Protein AF-A0A934B7T4-F1 (afdb_monomer_lite)

Foldseek 3Di:
DDDWDQDDPQKFFQWKAAPVLCVVQVHPVSCVVVVRIGGTGNPDTDDPRMDTDIDGDD

Radius of gyration: 12.13 Å; chains: 1; bounding box: 32×16×30 Å

Secondary structure (DSSP, 8-state):
----PPPPTTEEEEEEEEHHHHHHHSSHHHHHHTT--BPP-TT--PPTTEEEEEEE--

Structure (mmCIF, N/CA/C/O backbone):
data_AF-A0A934B7T4-F1
#
_entry.id   AF-A0A934B7T4-F1
#
loop_
_atom_site.group_PDB
_atom_site.id
_atom_site.type_symbol
_atom_site.label_atom_id
_atom_site.label_alt_id
_atom_site.label_comp_id
_atom_site.label_asym_id
_atom_site.label_entity_id
_atom_site.label_seq_id
_atom_site.pdbx_PDB_ins_code
_atom_site.Cartn_x
_atom_site.Cartn_y
_atom_site.Cartn_z
_atom_site.occupancy
_atom_site.B_iso_or_equiv
_atom_site.auth_seq_id
_atom_site.auth_comp_id
_atom_site.auth_asym_id
_atom_site.auth_atom_id
_atom_site.pdbx_PDB_model_num
ATOM 1 N N . MET A 1 1 ? -14.162 4.887 -18.920 1.00 44.19 1 MET A N 1
ATOM 2 C CA . MET A 1 1 ? -12.897 4.668 -19.656 1.00 44.19 1 MET A CA 1
ATOM 3 C C . MET A 1 1 ? -11.762 4.855 -18.655 1.00 44.19 1 MET A C 1
ATOM 5 O O . MET A 1 1 ? -11.252 5.958 -18.510 1.00 44.19 1 MET A O 1
ATOM 9 N N . GLY A 1 2 ? -11.491 3.826 -17.843 1.00 47.47 2 GLY A N 1
ATOM 10 C CA . GLY A 1 2 ? -10.466 3.893 -16.796 1.00 47.47 2 GLY A CA 1
ATOM 11 C C . GLY A 1 2 ? -9.084 3.962 -17.435 1.00 47.47 2 GLY A C 1
ATOM 12 O O . GLY A 1 2 ? -8.805 3.213 -18.370 1.00 47.47 2 GLY A O 1
ATOM 13 N N . LYS A 1 3 ? -8.247 4.904 -16.998 1.00 43.00 3 LYS A N 1
ATOM 14 C CA . LYS A 1 3 ? -6.881 5.031 -17.508 1.00 43.00 3 LYS A CA 1
ATOM 15 C C . LYS A 1 3 ? -6.039 3.916 -16.896 1.00 43.00 3 LYS A C 1
ATOM 17 O O . LYS A 1 3 ? -5.868 3.879 -15.683 1.00 43.00 3 LYS A O 1
ATOM 22 N N . GLN A 1 4 ? -5.527 3.025 -17.735 1.00 49.22 4 GLN A N 1
ATOM 23 C CA . GLN A 1 4 ? -4.534 2.039 -17.332 1.00 49.22 4 GLN A CA 1
ATOM 24 C C . GLN A 1 4 ? -3.188 2.757 -17.171 1.00 49.22 4 GLN A C 1
ATOM 26 O O . GLN A 1 4 ? -2.654 3.309 -18.134 1.00 49.22 4 GLN A O 1
ATOM 31 N N . LEU A 1 5 ? -2.670 2.806 -15.944 1.00 60.00 5 LEU A N 1
ATOM 32 C CA . LEU A 1 5 ? -1.301 3.242 -15.681 1.00 60.00 5 LEU A CA 1
ATOM 33 C C . LEU A 1 5 ? -0.365 2.079 -16.018 1.00 60.00 5 LEU A C 1
ATOM 35 O O . LEU A 1 5 ? -0.442 1.014 -15.410 1.00 60.00 5 LEU A O 1
ATOM 39 N N . HIS A 1 6 ? 0.487 2.284 -17.020 1.00 57.50 6 HIS A N 1
ATOM 40 C CA . HIS A 1 6 ? 1.564 1.365 -17.365 1.00 57.50 6 HIS A CA 1
ATOM 41 C C . HIS A 1 6 ? 2.835 1.821 -16.650 1.00 57.50 6 HIS A C 1
ATOM 43 O O . HIS A 1 6 ? 3.233 2.976 -16.795 1.00 57.50 6 HIS A O 1
ATOM 49 N N . LEU A 1 7 ? 3.452 0.925 -15.882 1.00 62.34 7 LEU A N 1
ATOM 50 C CA . LEU A 1 7 ? 4.731 1.187 -15.227 1.00 62.34 7 LEU A CA 1
ATOM 51 C C . LEU A 1 7 ? 5.845 1.200 -16.277 1.00 62.34 7 LEU A C 1
ATOM 53 O O . LEU A 1 7 ? 5.902 0.316 -17.135 1.00 62.34 7 LEU A O 1
ATOM 57 N N . LEU A 1 8 ? 6.701 2.223 -16.245 1.00 58.38 8 LEU A N 1
ATOM 58 C CA . LEU A 1 8 ? 7.848 2.318 -17.143 1.00 58.38 8 LEU A CA 1
ATOM 59 C C . LEU A 1 8 ? 9.013 1.481 -16.596 1.00 58.38 8 LEU A C 1
ATOM 61 O O . LEU A 1 8 ? 9.123 1.220 -15.398 1.00 58.38 8 LEU A O 1
ATOM 65 N N . VAL A 1 9 ? 9.893 1.034 -17.495 1.00 52.47 9 VAL A N 1
ATOM 66 C CA . VAL A 1 9 ? 11.060 0.208 -17.151 1.00 52.47 9 VAL A CA 1
ATOM 67 C C . VAL A 1 9 ? 11.932 0.949 -16.127 1.00 52.47 9 VAL A C 1
ATOM 69 O O . VAL A 1 9 ? 12.545 1.959 -16.456 1.00 52.47 9 VAL A O 1
ATOM 72 N N . GLY A 1 10 ? 11.970 0.437 -14.891 1.00 61.09 10 GLY A N 1
ATOM 73 C CA . GLY A 1 10 ? 12.667 1.042 -13.745 1.00 61.09 10 GLY A CA 1
ATOM 74 C C . GLY A 1 10 ? 11.788 1.205 -12.498 1.00 61.09 10 GLY A C 1
ATOM 75 O O . GLY A 1 10 ? 12.318 1.319 -11.395 1.00 61.09 10 GLY A O 1
ATOM 76 N N . GLU A 1 11 ? 10.464 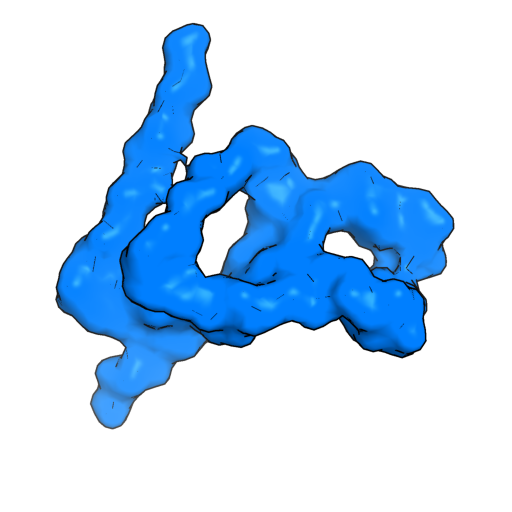1.150 -12.656 1.00 65.00 11 GLU A N 1
ATOM 77 C CA . GLU A 1 11 ? 9.493 1.245 -11.564 1.00 65.00 11 GLU A CA 1
ATOM 78 C C . GLU A 1 11 ? 8.889 -0.135 -11.281 1.00 65.00 11 GLU A C 1
ATOM 80 O O . GLU A 1 11 ? 8.080 -0.649 -12.053 1.00 65.00 11 GLU A O 1
ATOM 85 N N . GLU A 1 12 ? 9.282 -0.761 -10.170 1.00 77.75 12 GLU A N 1
ATOM 86 C CA . GLU A 1 12 ? 8.663 -2.009 -9.716 1.00 77.75 12 GLU A CA 1
ATOM 87 C C . GLU A 1 12 ? 7.696 -1.733 -8.568 1.00 77.75 12 GLU A C 1
ATOM 89 O O . GLU A 1 12 ? 8.076 -1.205 -7.515 1.00 77.75 12 GLU A O 1
ATOM 94 N N . ALA A 1 13 ? 6.433 -2.127 -8.755 1.00 82.94 13 ALA A N 1
ATOM 95 C CA . ALA A 1 13 ? 5.495 -2.234 -7.650 1.00 82.94 13 ALA A CA 1
ATOM 96 C C . ALA A 1 13 ? 6.046 -3.284 -6.682 1.00 82.94 13 ALA A C 1
ATOM 98 O O . ALA A 1 13 ? 6.139 -4.452 -7.015 1.00 82.94 13 ALA A O 1
ATOM 99 N N . SER A 1 14 ? 6.439 -2.877 -5.486 1.00 88.31 14 SER A N 1
ATOM 100 C CA . SER A 1 14 ? 6.922 -3.769 -4.430 1.00 88.31 14 SER A CA 1
ATOM 101 C C . SER A 1 14 ? 5.795 -4.313 -3.559 1.00 88.31 14 SER A C 1
ATOM 103 O O . SER A 1 14 ? 5.957 -5.333 -2.891 1.00 88.31 14 SER A O 1
ATOM 105 N N . GLY A 1 15 ? 4.639 -3.651 -3.575 1.00 90.69 15 GLY A N 1
ATOM 106 C CA . GLY A 1 15 ? 3.470 -4.076 -2.830 1.00 90.69 15 GLY A CA 1
ATOM 107 C C . GLY A 1 15 ? 2.213 -3.292 -3.182 1.00 90.69 15 GLY A C 1
ATOM 108 O O . GLY A 1 15 ? 2.300 -2.161 -3.661 1.00 90.69 15 GLY A O 1
ATOM 109 N N . VAL A 1 16 ? 1.055 -3.903 -2.949 1.00 94.19 16 VAL A N 1
ATOM 110 C CA . VAL A 1 16 ? -0.259 -3.346 -3.272 1.00 94.19 16 VAL A CA 1
ATOM 111 C C . VAL A 1 16 ? -1.357 -3.871 -2.346 1.00 94.19 16 VAL A C 1
ATOM 113 O O . VAL A 1 16 ? -1.377 -5.051 -1.981 1.00 94.19 16 VAL A O 1
ATOM 116 N N . TYR A 1 17 ? -2.299 -2.996 -2.007 1.00 95.69 17 TYR A N 1
ATOM 117 C CA . TYR A 1 17 ? -3.592 -3.323 -1.400 1.00 95.69 17 TYR A CA 1
ATOM 118 C C . TYR A 1 17 ? -4.648 -2.301 -1.839 1.00 95.69 17 TYR A C 1
ATOM 120 O O . TYR A 1 17 ? -4.297 -1.231 -2.336 1.00 95.69 17 TYR A O 1
ATOM 128 N N . SER A 1 18 ? -5.933 -2.620 -1.677 1.00 95.38 18 SER A N 1
ATOM 1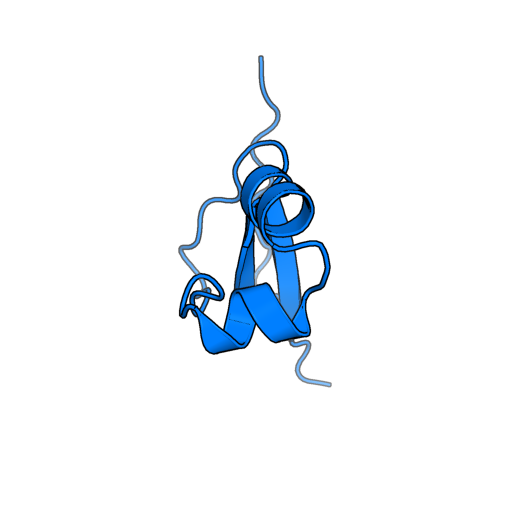29 C CA . SER A 1 18 ? -7.011 -1.723 -2.105 1.00 95.38 18 SER A CA 1
ATOM 130 C C . SER A 1 18 ? -7.367 -0.683 -1.037 1.00 95.38 18 SER A C 1
ATOM 132 O O . SER A 1 18 ? -7.192 -0.899 0.165 1.00 95.38 18 SER A O 1
ATOM 134 N N . TRP A 1 19 ? -7.931 0.446 -1.463 1.00 94.81 19 TRP A N 1
ATOM 135 C CA . TRP A 1 19 ? -8.521 1.436 -0.560 1.00 94.81 19 TRP A CA 1
ATOM 136 C C . TRP A 1 19 ? -9.622 0.841 0.330 1.00 94.81 19 TRP A C 1
ATOM 138 O O . TRP A 1 19 ? -9.721 1.177 1.510 1.00 94.81 19 TRP A O 1
ATOM 148 N N . GLU A 1 20 ? -10.425 -0.076 -0.210 1.00 96.62 20 GLU A N 1
ATOM 149 C CA . GLU A 1 20 ? -11.486 -0.761 0.535 1.00 96.62 20 GLU A CA 1
ATOM 150 C C . GLU A 1 20 ? -10.914 -1.603 1.681 1.00 96.62 20 GLU A C 1
ATOM 152 O O . GLU A 1 20 ? -11.416 -1.534 2.804 1.00 96.62 20 GLU A O 1
ATOM 157 N N . ASP A 1 21 ? -9.812 -2.321 1.438 1.00 96.69 21 ASP A N 1
ATOM 158 C CA . ASP A 1 21 ? -9.108 -3.086 2.472 1.00 96.69 21 ASP A CA 1
ATOM 159 C C . ASP A 1 21 ? -8.575 -2.170 3.577 1.00 96.69 21 ASP A C 1
ATOM 161 O O . ASP A 1 21 ? -8.654 -2.508 4.763 1.00 96.69 21 ASP A O 1
ATOM 165 N N . LEU A 1 22 ? -8.063 -0.991 3.208 1.00 96.81 22 LEU A N 1
ATOM 166 C CA . LEU A 1 22 ? -7.596 0.002 4.170 1.00 96.81 22 LEU A CA 1
ATOM 167 C C . LEU A 1 22 ? -8.738 0.520 5.041 1.00 96.81 22 LEU A C 1
ATOM 169 O O . LEU A 1 22 ? -8.592 0.560 6.263 1.00 96.81 22 LEU A O 1
ATOM 173 N N . LEU A 1 23 ? -9.871 0.878 4.435 1.00 97.00 23 LEU A N 1
ATOM 174 C CA . LEU A 1 23 ? -11.057 1.327 5.163 1.00 97.00 23 LEU A CA 1
ATOM 175 C C . LEU A 1 23 ? -11.598 0.234 6.090 1.00 97.00 23 LEU A C 1
ATOM 177 O O . 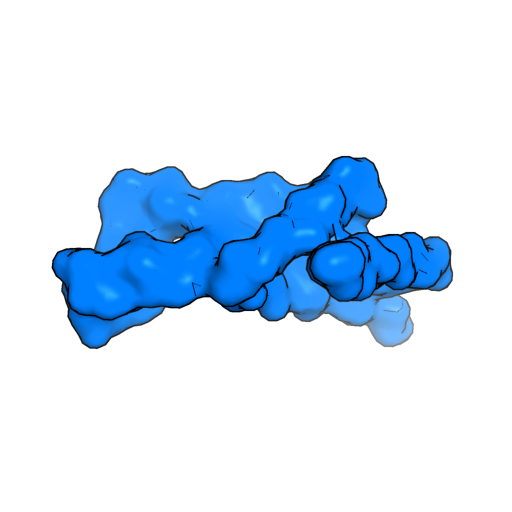LEU A 1 23 ? -11.878 0.505 7.257 1.00 97.00 23 LEU A O 1
ATOM 181 N N . ALA A 1 24 ? -11.690 -1.006 5.608 1.00 97.50 24 ALA A N 1
ATOM 182 C CA . ALA A 1 24 ? -12.177 -2.140 6.390 1.00 97.50 24 ALA A CA 1
ATOM 183 C C . ALA A 1 24 ? -11.241 -2.507 7.556 1.00 97.50 24 ALA A C 1
ATOM 185 O O . ALA A 1 24 ? -11.691 -2.985 8.600 1.00 97.50 24 ALA A O 1
ATOM 186 N N . CYS A 1 25 ? -9.931 -2.307 7.398 1.00 97.06 25 CYS A N 1
ATOM 187 C CA . CYS A 1 25 ? -8.946 -2.602 8.438 1.00 97.06 25 CYS A CA 1
ATOM 188 C C . CYS A 1 25 ? -8.694 -1.422 9.386 1.00 97.06 25 CYS A C 1
ATOM 190 O O . CYS A 1 25 ? -8.297 -1.639 10.533 1.00 97.06 25 CYS A O 1
ATOM 192 N N . GLY A 1 26 ? -8.917 -0.189 8.931 1.00 96.81 26 GLY A N 1
ATOM 193 C CA . GLY A 1 26 ? -8.701 1.054 9.673 1.00 96.81 26 GLY A CA 1
ATOM 194 C C . GLY A 1 26 ? -7.235 1.492 9.794 1.00 96.81 26 GLY A C 1
ATOM 195 O O . GLY A 1 26 ? -6.975 2.582 10.295 1.00 96.81 26 GLY A O 1
ATOM 196 N N . SER A 1 27 ? -6.269 0.670 9.370 1.00 96.44 27 SER A N 1
ATOM 197 C CA . SER A 1 27 ? -4.850 1.041 9.288 1.00 96.44 27 SER A CA 1
ATOM 198 C C . SER A 1 27 ? -4.061 0.095 8.379 1.00 96.44 27 SER A C 1
ATOM 200 O O . SER A 1 27 ? -4.389 -1.087 8.267 1.00 96.44 27 SER A O 1
ATOM 202 N N . GLU A 1 28 ? -2.970 0.587 7.785 1.00 95.12 28 GLU A N 1
ATOM 203 C CA . GLU A 1 28 ? -2.068 -0.223 6.952 1.00 95.12 28 GLU A CA 1
ATOM 204 C C . GLU A 1 28 ? -1.451 -1.399 7.730 1.00 95.12 28 GLU A C 1
ATOM 206 O O . GLU A 1 28 ? -1.320 -2.500 7.197 1.00 95.12 28 GLU A O 1
ATOM 211 N N . ALA A 1 29 ? -1.109 -1.200 9.008 1.00 96.75 29 ALA A N 1
ATOM 212 C CA . ALA A 1 29 ? -0.566 -2.265 9.853 1.00 96.75 29 ALA A CA 1
ATOM 213 C C . ALA A 1 29 ? -1.511 -3.476 9.907 1.00 96.75 29 ALA A C 1
ATOM 215 O O . ALA A 1 29 ? -1.084 -4.604 9.673 1.00 96.75 29 ALA A O 1
ATOM 216 N N . LYS A 1 30 ? -2.815 -3.234 10.090 1.00 97.38 30 LYS A N 1
ATOM 217 C CA . LYS A 1 30 ? -3.834 -4.291 10.107 1.00 97.38 30 LYS A CA 1
ATOM 218 C C . LYS A 1 30 ? -4.054 -4.931 8.734 1.00 97.38 30 LYS A C 1
ATOM 220 O O . LYS A 1 30 ? -4.338 -6.123 8.667 1.00 97.38 30 LYS A O 1
ATOM 225 N N . VAL A 1 31 ? -3.902 -4.176 7.643 1.00 97.44 31 VAL A N 1
ATOM 226 C CA . VAL A 1 31 ? -3.922 -4.726 6.271 1.00 97.44 31 VAL A CA 1
ATOM 227 C C . VAL A 1 31 ? -2.775 -5.727 6.083 1.00 97.44 31 VAL A C 1
ATOM 229 O O . VAL A 1 31 ? -2.986 -6.824 5.560 1.00 97.44 31 VAL A O 1
ATOM 232 N N . ARG A 1 32 ? -1.567 -5.383 6.553 1.00 94.81 32 ARG A N 1
ATOM 233 C CA . ARG A 1 32 ? -0.384 -6.259 6.503 1.00 94.81 32 ARG A CA 1
ATOM 234 C C . ARG A 1 32 ? -0.544 -7.492 7.392 1.00 94.81 32 ARG A C 1
ATOM 236 O O . ARG A 1 32 ? -0.291 -8.595 6.923 1.00 94.81 32 ARG A O 1
ATOM 243 N N . GLU A 1 33 ? -1.012 -7.326 8.629 1.00 96.88 33 GLU A N 1
ATOM 244 C CA . GLU A 1 33 ? -1.273 -8.434 9.564 1.00 96.88 33 GLU A CA 1
ATOM 245 C C . GLU A 1 33 ? -2.299 -9.434 9.018 1.00 96.88 33 GLU A C 1
ATOM 247 O O . GLU A 1 33 ? -2.151 -10.639 9.204 1.00 96.88 33 GLU A O 1
ATOM 252 N N . LYS A 1 34 ? -3.317 -8.949 8.297 1.00 96.12 34 LYS A N 1
ATOM 253 C CA . LYS A 1 34 ? -4.321 -9.794 7.634 1.00 96.12 34 LYS A CA 1
ATOM 254 C C . LYS A 1 34 ? -3.849 -10.413 6.313 1.00 96.12 34 LYS A C 1
ATOM 256 O O . LYS A 1 34 ? -4.623 -11.12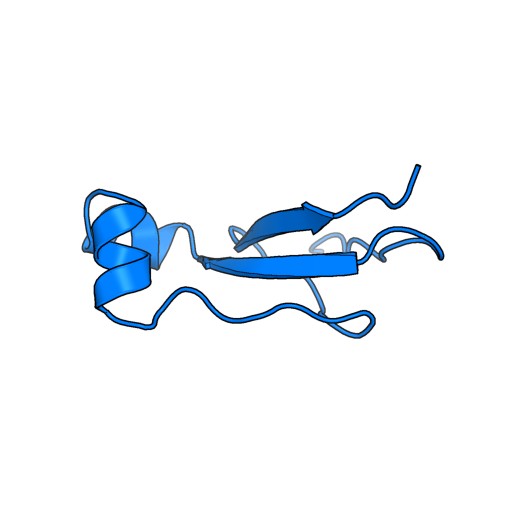1 5.678 1.00 96.12 34 LYS A O 1
ATOM 261 N N . GLY A 1 35 ? -2.617 -10.143 5.876 1.00 95.19 35 GLY A N 1
ATOM 262 C CA . GLY A 1 35 ? -2.069 -10.674 4.624 1.00 95.19 35 GLY A CA 1
ATOM 263 C C . GLY A 1 35 ? -2.692 -10.080 3.355 1.00 95.19 35 GLY A C 1
ATOM 264 O O . GLY A 1 35 ? -2.555 -10.658 2.280 1.00 95.19 35 GLY A O 1
ATOM 265 N N . LEU A 1 36 ? -3.372 -8.934 3.460 1.00 95.06 36 LEU A N 1
ATOM 266 C CA . LEU A 1 36 ? -3.989 -8.243 2.319 1.00 95.06 36 LEU A CA 1
ATOM 267 C C . LEU A 1 36 ? -2.973 -7.396 1.539 1.00 95.06 36 LEU A C 1
ATOM 269 O O . LEU A 1 36 ? -3.200 -7.050 0.381 1.00 95.06 36 LEU A O 1
ATOM 273 N N . PHE A 1 37 ? -1.825 -7.102 2.156 1.00 94.06 37 PHE A N 1
ATOM 274 C CA . PHE A 1 37 ? -0.681 -6.498 1.485 1.00 94.06 37 PHE A CA 1
ATOM 275 C C . PHE A 1 37 ? 0.005 -7.537 0.590 1.00 94.06 37 PHE A C 1
ATOM 277 O O . PHE A 1 37 ? 0.712 -8.423 1.073 1.00 94.06 37 PHE A O 1
ATOM 284 N N . ARG A 1 38 ? -0.198 -7.429 -0.722 1.00 91.19 38 ARG A N 1
ATOM 285 C CA . ARG A 1 38 ? 0.345 -8.369 -1.712 1.00 91.19 38 ARG A CA 1
ATOM 286 C C . ARG A 1 38 ? 1.603 -7.796 -2.334 1.00 91.19 38 ARG A C 1
ATOM 288 O O . ARG A 1 38 ? 1.651 -6.601 -2.589 1.00 91.19 38 ARG A O 1
ATOM 295 N N . LEU A 1 39 ? 2.600 -8.631 -2.611 1.00 87.19 39 LEU A N 1
ATOM 296 C CA . LEU A 1 39 ? 3.773 -8.197 -3.369 1.00 87.19 39 LEU A CA 1
ATOM 297 C C . LEU A 1 39 ? 3.355 -7.861 -4.805 1.00 87.19 39 LEU A C 1
ATOM 299 O O . LEU A 1 39 ? 2.704 -8.667 -5.472 1.00 87.19 39 LEU A O 1
ATOM 303 N N . GLY A 1 40 ? 3.709 -6.656 -5.247 1.00 76.81 40 GLY A N 1
ATOM 304 C CA . GLY A 1 40 ? 3.635 -6.287 -6.655 1.00 76.81 40 GLY A CA 1
ATOM 305 C C . GLY A 1 40 ? 4.833 -6.864 -7.414 1.00 76.81 40 GLY A C 1
ATOM 306 O O . GLY A 1 40 ? 5.825 -7.277 -6.813 1.00 76.81 40 GLY A O 1
ATOM 307 N N . GLY A 1 41 ? 4.743 -6.881 -8.739 1.00 79.00 41 GLY A N 1
ATOM 308 C CA . GLY A 1 41 ? 5.865 -7.169 -9.631 1.00 79.00 41 GLY A CA 1
ATOM 309 C C . GLY A 1 41 ? 5.769 -6.308 -10.890 1.00 79.00 41 GLY A C 1
ATOM 310 O O . GLY A 1 41 ? 4.840 -5.509 -11.017 1.00 79.00 41 GLY A O 1
ATOM 311 N N . LYS A 1 42 ? 6.701 -6.486 -11.833 1.00 77.62 42 LYS A N 1
ATOM 312 C CA . LYS A 1 42 ? 6.753 -5.719 -13.099 1.00 77.62 42 LYS A CA 1
ATOM 313 C C . LYS A 1 42 ? 5.461 -5.782 -13.912 1.00 77.62 42 LYS A C 1
ATOM 315 O O . LYS A 1 42 ? 5.074 -4.789 -14.514 1.00 77.62 42 LYS A O 1
ATOM 320 N N . ASP A 1 43 ? 4.782 -6.924 -13.880 1.00 81.38 43 ASP A 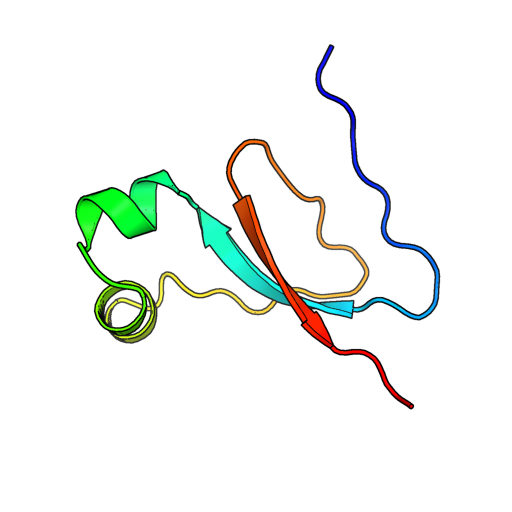N 1
ATOM 321 C CA . ASP A 1 43 ? 3.560 -7.168 -14.655 1.00 81.38 43 ASP A CA 1
ATOM 322 C C . ASP A 1 43 ? 2.277 -6.808 -13.890 1.00 81.38 43 ASP A C 1
ATOM 324 O O . ASP A 1 43 ? 1.169 -7.150 -14.312 1.00 81.38 43 ASP A O 1
ATOM 328 N N . TYR A 1 44 ? 2.400 -6.152 -12.733 1.00 83.81 44 TYR A N 1
ATOM 329 C CA . TYR A 1 44 ? 1.235 -5.794 -11.943 1.00 83.81 44 TYR A CA 1
ATOM 330 C C . TYR A 1 44 ? 0.417 -4.696 -12.630 1.00 83.81 44 TYR A C 1
ATOM 332 O O . TYR A 1 44 ? 0.874 -3.567 -12.808 1.00 83.81 44 TYR A O 1
ATOM 340 N N . VAL A 1 45 ? -0.829 -5.026 -12.974 1.00 85.12 45 VAL A N 1
ATOM 341 C CA . VAL A 1 45 ? -1.791 -4.065 -13.518 1.00 85.12 45 VAL A CA 1
ATOM 342 C C . VAL A 1 45 ? -2.503 -3.371 -12.365 1.00 85.12 45 VAL A C 1
ATOM 344 O O . VAL A 1 45 ? -3.312 -3.988 -11.668 1.00 85.12 45 VAL A O 1
ATOM 347 N N . ILE A 1 46 ? -2.212 -2.081 -12.203 1.00 86.12 46 ILE A N 1
ATOM 348 C CA . ILE A 1 46 ? -2.841 -1.218 -11.202 1.00 86.12 46 ILE A CA 1
ATOM 349 C C . ILE A 1 46 ? -4.325 -1.064 -11.528 1.00 86.12 46 ILE A C 1
ATOM 351 O O . ILE A 1 46 ? -4.702 -0.735 -12.658 1.00 86.12 46 ILE A O 1
ATOM 355 N N . LYS A 1 47 ? -5.164 -1.298 -10.524 1.00 86.94 47 LYS A N 1
ATOM 356 C CA . LYS A 1 47 ? -6.612 -1.142 -10.590 1.00 86.94 47 LYS A CA 1
ATOM 357 C C . LYS A 1 47 ? -7.037 0.173 -9.953 1.00 86.94 47 LYS A C 1
ATOM 359 O O . LYS A 1 47 ? -6.282 0.854 -9.260 1.00 86.94 47 LYS A O 1
ATOM 364 N N . GLU A 1 48 ? -8.281 0.542 -10.227 1.00 91.00 48 GLU A N 1
ATOM 365 C CA . GLU A 1 48 ? -8.899 1.694 -9.589 1.00 91.00 48 GLU A CA 1
ATOM 366 C C . GLU A 1 48 ? -8.873 1.536 -8.065 1.00 91.00 48 GLU A C 1
ATOM 368 O O . GLU A 1 48 ? -9.191 0.470 -7.542 1.00 91.00 48 GLU A O 1
ATOM 373 N N . ALA A 1 49 ? -8.475 2.609 -7.379 1.00 91.94 49 ALA A N 1
ATOM 374 C CA . ALA A 1 49 ? -8.349 2.668 -5.926 1.00 91.94 49 ALA A CA 1
ATOM 375 C C . ALA A 1 49 ? -7.332 1.689 -5.296 1.00 91.94 49 ALA A C 1
ATOM 377 O O . ALA A 1 49 ? -7.410 1.414 -4.097 1.00 91.94 49 ALA A O 1
ATOM 378 N N . ASP A 1 50 ? -6.341 1.210 -6.055 1.00 93.56 50 ASP A N 1
ATOM 379 C CA . ASP A 1 50 ? -5.169 0.557 -5.468 1.00 93.56 50 ASP A CA 1
ATOM 380 C C . ASP A 1 50 ? -4.233 1.578 -4.802 1.00 93.56 50 ASP A C 1
ATOM 382 O O . ASP A 1 50 ? -3.942 2.649 -5.341 1.00 93.56 50 ASP A O 1
ATOM 386 N N . ILE A 1 51 ? -3.698 1.201 -3.644 1.00 92.81 51 ILE A N 1
ATOM 387 C CA . ILE A 1 51 ? -2.562 1.856 -2.998 1.00 92.81 51 ILE A CA 1
ATOM 388 C C . ILE A 1 51 ? -1.318 1.031 -3.323 1.00 92.81 51 ILE A C 1
ATOM 390 O O . ILE A 1 51 ? -1.218 -0.134 -2.932 1.00 92.81 51 ILE A O 1
ATOM 394 N N . VAL A 1 52 ? -0.360 1.634 -4.029 1.00 91.62 52 VAL A N 1
ATOM 395 C CA . VAL A 1 52 ? 0.809 0.935 -4.585 1.00 91.62 52 VAL A CA 1
ATOM 396 C C . VAL A 1 52 ? 2.108 1.495 -4.008 1.00 91.62 52 VAL A C 1
ATOM 398 O O . VAL A 1 52 ? 2.301 2.706 -3.935 1.00 91.62 52 VAL A O 1
ATOM 401 N N . TYR A 1 53 ? 3.018 0.600 -3.623 1.00 89.62 53 TYR A N 1
ATOM 402 C CA . TYR A 1 53 ? 4.343 0.930 -3.098 1.00 89.62 53 TYR A CA 1
ATOM 403 C C . TYR A 1 53 ? 5.378 0.682 -4.179 1.00 89.62 53 TYR A C 1
ATOM 405 O O . TYR A 1 53 ? 5.665 -0.471 -4.498 1.00 89.62 53 TYR A O 1
ATOM 413 N N . PHE A 1 54 ? 5.988 1.739 -4.699 1.00 86.94 54 PHE A N 1
ATOM 414 C CA . PHE A 1 54 ? 7.069 1.624 -5.674 1.00 86.94 54 PHE A CA 1
ATOM 415 C C . PHE A 1 54 ? 8.429 1.541 -4.991 1.00 86.94 54 PHE A C 1
ATOM 417 O O . PHE A 1 54 ? 8.676 2.203 -3.981 1.00 86.94 54 PHE A O 1
ATOM 424 N N . ARG A 1 55 ? 9.320 0.724 -5.550 1.00 79.94 55 ARG A N 1
ATOM 425 C CA . ARG A 1 55 ? 10.749 0.765 -5.238 1.00 79.94 55 ARG A CA 1
ATOM 426 C C . ARG A 1 55 ? 11.487 1.307 -6.448 1.00 79.94 55 ARG A C 1
ATOM 428 O O .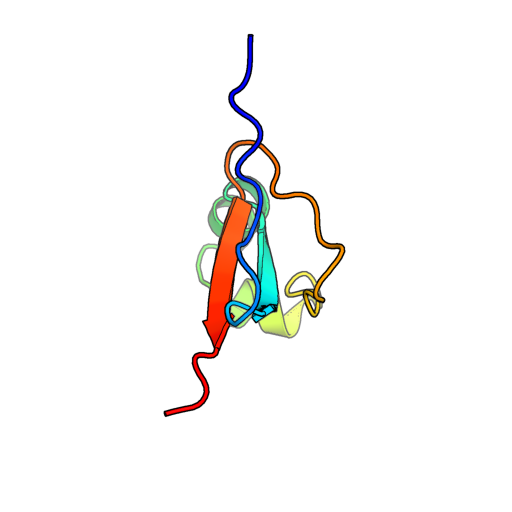 ARG A 1 55 ? 11.359 0.765 -7.541 1.00 79.94 55 ARG A O 1
ATOM 435 N N . PHE A 1 56 ? 12.271 2.348 -6.213 1.00 79.25 56 PHE A N 1
ATOM 436 C CA . PHE A 1 56 ? 13.218 2.880 -7.178 1.00 79.25 56 PHE A CA 1
ATOM 437 C C . PHE A 1 56 ? 14.601 2.375 -6.788 1.00 79.25 56 PHE A C 1
ATOM 439 O O . PHE A 1 56 ? 14.988 2.481 -5.622 1.00 79.25 56 PHE A O 1
ATOM 446 N N . ASN A 1 57 ? 15.323 1.802 -7.744 1.00 68.94 57 ASN A N 1
ATOM 447 C CA . ASN A 1 57 ? 16.740 1.527 -7.561 1.00 68.94 57 ASN A CA 1
ATOM 448 C C . ASN A 1 57 ? 17.506 2.776 -8.015 1.00 68.94 57 ASN A C 1
ATOM 450 O O . ASN A 1 57 ? 17.389 3.148 -9.183 1.00 68.94 57 ASN A O 1
ATOM 454 N N . VAL A 1 58 ? 18.200 3.444 -7.086 1.00 67.75 58 VAL A N 1
ATOM 455 C CA . VAL A 1 58 ? 19.031 4.631 -7.364 1.00 67.75 58 VAL A CA 1
ATOM 456 C C . VAL A 1 58 ? 20.482 4.233 -7.586 1.00 67.75 58 VAL A C 1
ATOM 458 O O . VAL A 1 58 ? 20.932 3.281 -6.907 1.00 67.75 58 VAL A O 1
#

Sequence (58 aa):
MGKQLHLLVGEEASGVYSWEDLLACGSEAKVREKGLFRLGGKDYVIKEADIVYFRFNV

pLDDT: mean 83.15, std 15.81, range [43.0, 97.5]